Protein AF-A0A357IQP8-F1 (afdb_monomer)

Foldseek 3Di:
DAQEDEDEQPPLNHDDLVVLLVVLVVCLVVPGQEYEYECAQQEDDPVCCPRCPPSNHDYPVSVVVSQVSSVVSNHHYHYDYDDDDPPDD

Sequence (89 aa):
MNKGVFLCLSSNANLKVESLRLFIDYLALFGYDTLELGLDDMIKIPEEPYYGYLRGGYTIQELSALDDYAREKGIELVPSCQMLGHFGR

Solvent-accessible surface area (backbone atoms only — not comparable to full-atom values): 5238 Å² total; per-residue (Å²): 133,87,44,67,47,81,45,75,35,60,80,90,55,63,73,53,73,70,56,49,52,55,48,49,53,50,36,41,75,73,66,35,38,34,41,33,36,36,33,51,54,30,50,55,47,89,91,40,74,72,50,30,56,96,66,78,40,44,45,65,66,59,51,51,58,48,38,55,52,27,50,78,60,61,24,48,65,42,84,40,68,57,92,88,60,92,75,72,134

Structure (mmCIF, N/CA/C/O backbone):
data_AF-A0A357IQP8-F1
#
_entry.id   AF-A0A357IQP8-F1
#
loop_
_atom_site.group_PDB
_atom_site.id
_atom_site.type_symbol
_atom_site.label_atom_id
_atom_site.label_alt_id
_atom_site.label_comp_id
_atom_site.label_asym_id
_atom_site.label_entity_id
_atom_site.label_seq_id
_atom_site.pdbx_PDB_ins_code
_atom_site.Cartn_x
_atom_site.Cartn_y
_atom_site.Cartn_z
_atom_site.occupancy
_atom_site.B_iso_or_equiv
_atom_site.auth_seq_id
_atom_site.auth_comp_id
_atom_site.auth_asym_id
_atom_site.auth_atom_id
_atom_site.pdbx_PDB_model_num
ATOM 1 N N . MET A 1 1 ? -12.239 15.432 11.732 1.00 62.00 1 MET A N 1
ATOM 2 C CA . MET A 1 1 ? -10.833 15.695 11.371 1.00 62.00 1 MET A CA 1
ATOM 3 C C . MET A 1 1 ? -10.228 14.332 11.135 1.00 62.00 1 MET A C 1
ATOM 5 O O . MET A 1 1 ? -10.183 13.567 12.091 1.00 62.00 1 MET A O 1
ATOM 9 N N . ASN A 1 2 ? -9.921 14.001 9.881 1.00 76.38 2 ASN A N 1
ATOM 10 C CA . ASN A 1 2 ? -9.411 12.676 9.531 1.00 76.38 2 ASN A CA 1
ATOM 11 C C . ASN A 1 2 ? -8.025 12.492 10.157 1.00 76.38 2 ASN A C 1
ATOM 13 O O . ASN A 1 2 ? -7.213 13.424 10.167 1.00 76.38 2 ASN A O 1
ATOM 17 N N . LYS A 1 3 ? -7.782 11.315 10.728 1.00 92.25 3 LYS A N 1
ATOM 18 C CA . LYS A 1 3 ? -6.497 10.903 11.297 1.00 92.25 3 LYS A CA 1
ATOM 19 C C . LYS A 1 3 ? -5.829 9.995 10.278 1.00 92.25 3 LYS A C 1
ATOM 21 O O . LYS A 1 3 ? -6.106 8.797 10.232 1.00 92.25 3 LYS A O 1
ATOM 26 N N . GLY A 1 4 ? -4.960 10.599 9.471 1.00 93.25 4 GLY A N 1
ATOM 27 C CA . GLY A 1 4 ? -4.258 9.923 8.389 1.00 93.25 4 GLY A CA 1
ATOM 28 C C . GLY A 1 4 ? -2.792 9.632 8.680 1.00 93.25 4 GLY A C 1
ATOM 29 O O . GLY A 1 4 ? -2.130 10.378 9.403 1.00 93.25 4 GLY A O 1
ATOM 30 N N . VAL A 1 5 ? -2.287 8.559 8.074 1.00 95.81 5 VAL A N 1
ATOM 31 C CA . VAL A 1 5 ? -0.854 8.257 7.988 1.00 95.81 5 VAL A CA 1
ATOM 32 C C . VAL A 1 5 ? -0.434 8.225 6.527 1.00 95.81 5 VAL A C 1
ATOM 34 O O . VAL A 1 5 ? -1.052 7.529 5.730 1.00 95.81 5 VAL A O 1
ATOM 37 N N . PHE A 1 6 ? 0.640 8.942 6.199 1.00 94.31 6 PHE A N 1
ATOM 38 C CA . PHE A 1 6 ? 1.305 8.858 4.902 1.00 94.31 6 PHE A CA 1
ATOM 39 C C . PHE A 1 6 ? 2.477 7.878 4.977 1.00 94.31 6 PHE A C 1
ATOM 41 O O . PHE A 1 6 ? 3.380 8.043 5.803 1.00 94.31 6 PHE A O 1
ATOM 48 N N . LEU A 1 7 ? 2.472 6.870 4.108 1.00 93.44 7 LEU A N 1
ATOM 49 C CA . LEU A 1 7 ? 3.514 5.856 4.010 1.00 93.44 7 LEU A CA 1
ATOM 50 C C . LEU A 1 7 ? 4.241 5.974 2.666 1.00 93.44 7 LEU A C 1
ATOM 52 O O . LEU A 1 7 ? 3.692 5.650 1.615 1.00 93.44 7 LEU A O 1
ATOM 56 N N . CYS A 1 8 ? 5.500 6.413 2.703 1.00 89.50 8 CYS A N 1
ATOM 57 C CA . CYS A 1 8 ? 6.344 6.516 1.514 1.00 89.50 8 CYS A CA 1
ATOM 58 C C . CYS A 1 8 ? 6.905 5.139 1.129 1.00 89.50 8 CYS A C 1
ATOM 60 O O . CYS A 1 8 ? 7.700 4.564 1.872 1.00 89.50 8 CYS A O 1
ATOM 62 N N . LEU A 1 9 ? 6.505 4.620 -0.036 1.00 88.12 9 LEU A N 1
ATOM 63 C CA . LEU A 1 9 ? 6.920 3.305 -0.542 1.00 88.12 9 LEU A CA 1
ATOM 64 C C . LEU A 1 9 ? 7.866 3.403 -1.752 1.00 88.12 9 LEU A C 1
ATOM 66 O O . LEU A 1 9 ? 8.351 2.379 -2.230 1.00 88.12 9 LEU A O 1
ATOM 70 N N . SER A 1 10 ? 8.169 4.614 -2.231 1.00 78.00 10 SER A N 1
ATOM 71 C CA . SER A 1 10 ? 8.977 4.870 -3.431 1.00 78.00 10 SER A CA 1
ATOM 72 C C . SER A 1 10 ? 10.497 4.877 -3.201 1.00 78.00 10 SER A C 1
ATOM 74 O O . SER A 1 10 ? 11.260 4.870 -4.164 1.00 78.00 10 SER A O 1
ATOM 76 N N . SER A 1 11 ? 10.972 4.820 -1.950 1.00 72.12 11 SER A N 1
ATOM 77 C CA . SER A 1 11 ? 12.401 4.954 -1.584 1.00 72.12 11 SER A CA 1
ATOM 78 C C . SER A 1 11 ? 13.127 3.616 -1.336 1.00 72.12 11 SER A C 1
ATOM 80 O O . SER A 1 11 ? 13.833 3.469 -0.341 1.00 72.12 11 SER A O 1
ATOM 82 N N . ASN A 1 12 ? 12.955 2.616 -2.213 1.00 73.56 12 ASN A N 1
ATOM 83 C CA . ASN A 1 12 ? 13.549 1.262 -2.091 1.00 73.56 12 ASN A CA 1
ATOM 84 C C . ASN A 1 12 ? 13.119 0.452 -0.849 1.00 73.56 12 ASN A C 1
ATOM 86 O O . ASN A 1 12 ? 13.740 -0.556 -0.517 1.00 73.56 12 ASN A O 1
ATOM 90 N N . ALA A 1 13 ? 12.060 0.883 -0.167 1.00 75.56 13 ALA A N 1
ATOM 91 C CA . ALA A 1 13 ? 11.508 0.233 1.017 1.00 75.56 13 ALA A CA 1
ATOM 92 C C . ALA A 1 13 ? 10.016 -0.068 0.813 1.00 75.56 13 ALA A C 1
ATOM 94 O O . ALA A 1 13 ? 9.169 0.333 1.611 1.00 75.56 13 ALA A O 1
ATOM 95 N N . ASN A 1 14 ? 9.680 -0.746 -0.287 1.00 83.44 14 ASN A N 1
ATOM 96 C CA . ASN A 1 14 ? 8.320 -1.219 -0.508 1.00 83.44 14 ASN A CA 1
ATOM 97 C C . ASN A 1 14 ? 7.988 -2.363 0.457 1.00 83.44 14 ASN A C 1
ATOM 99 O O . ASN A 1 14 ? 8.796 -3.253 0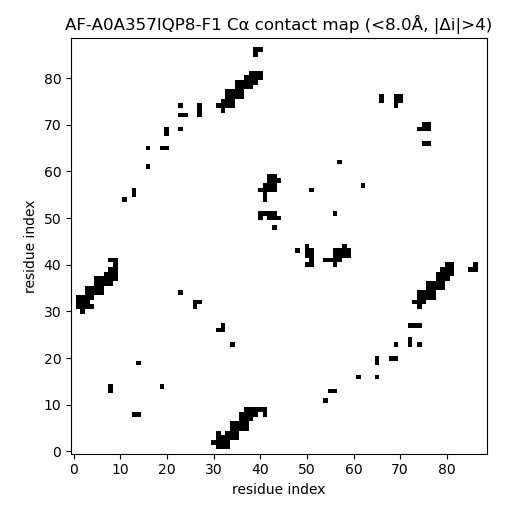.732 1.00 83.44 14 ASN A O 1
ATOM 103 N N . LEU A 1 15 ? 6.766 -2.335 0.974 1.00 89.06 15 LEU A N 1
ATOM 104 C CA . LEU A 1 15 ? 6.235 -3.387 1.821 1.00 89.06 15 LEU A CA 1
ATOM 105 C C . LEU A 1 15 ? 5.554 -4.451 0.963 1.00 89.06 15 LEU A C 1
ATOM 107 O O . LEU A 1 15 ? 5.048 -4.185 -0.120 1.00 89.06 15 LEU A O 1
ATOM 111 N N . LYS A 1 16 ? 5.503 -5.684 1.459 1.00 91.88 16 LYS A N 1
ATOM 112 C CA . LYS A 1 16 ? 4.632 -6.688 0.845 1.00 91.88 16 LYS A CA 1
ATOM 113 C C . LYS A 1 16 ? 3.174 -6.377 1.179 1.00 91.88 16 LYS A C 1
ATOM 115 O O . LYS A 1 16 ? 2.894 -5.755 2.206 1.00 91.88 16 LYS A O 1
ATOM 120 N N . VAL A 1 17 ? 2.243 -6.862 0.359 1.00 93.06 17 VAL A N 1
ATOM 121 C CA . VAL A 1 17 ? 0.797 -6.682 0.582 1.00 93.06 17 VAL A CA 1
ATOM 122 C C . VAL A 1 17 ? 0.386 -7.200 1.965 1.00 93.06 17 VAL A C 1
ATOM 124 O O . VAL A 1 17 ? -0.393 -6.556 2.663 1.00 93.06 17 VAL A O 1
ATOM 127 N N . GLU A 1 18 ? 0.964 -8.310 2.421 1.00 94.94 18 GLU A N 1
ATOM 128 C CA . GLU A 1 18 ? 0.697 -8.871 3.749 1.00 94.94 18 GLU A CA 1
ATOM 129 C C . GLU A 1 18 ? 1.163 -7.940 4.876 1.00 94.94 18 GLU A C 1
ATOM 131 O O . GLU A 1 18 ? 0.485 -7.803 5.894 1.00 94.94 18 GLU A O 1
ATOM 136 N N . SER A 1 19 ? 2.296 -7.257 4.690 1.00 95.19 19 SER A N 1
ATOM 137 C CA . SER A 1 19 ? 2.801 -6.268 5.647 1.00 95.19 19 SER A CA 1
ATOM 138 C C . SER A 1 19 ? 1.924 -5.017 5.684 1.00 95.19 19 SER A C 1
ATOM 140 O O . SER A 1 19 ? 1.706 -4.468 6.761 1.00 95.19 19 SER A O 1
ATOM 142 N N . LEU A 1 20 ? 1.379 -4.592 4.540 1.00 95.75 20 LEU A N 1
ATOM 143 C CA . LEU A 1 20 ? 0.427 -3.479 4.477 1.00 95.75 20 LEU A CA 1
ATOM 144 C C . LEU A 1 20 ? -0.890 -3.821 5.181 1.00 95.75 20 LEU A C 1
ATOM 146 O O . LEU A 1 20 ? -1.412 -2.987 5.914 1.00 95.75 20 LEU A O 1
ATOM 150 N N . ARG A 1 21 ? -1.392 -5.055 5.047 1.00 96.88 21 ARG A N 1
ATOM 151 C CA . ARG A 1 21 ? -2.575 -5.516 5.798 1.00 96.88 21 ARG A CA 1
ATOM 152 C C . ARG A 1 21 ? -2.353 -5.466 7.307 1.00 96.88 21 ARG A C 1
ATOM 154 O O . ARG A 1 21 ? -3.189 -4.928 8.025 1.00 96.88 21 ARG A O 1
ATOM 161 N N . LEU A 1 22 ? -1.200 -5.946 7.775 1.00 97.31 22 LEU A N 1
ATOM 162 C CA . LEU A 1 22 ? -0.836 -5.852 9.189 1.00 97.31 22 LEU A CA 1
ATOM 163 C C . LEU A 1 22 ? -0.734 -4.389 9.654 1.00 97.31 22 LEU A C 1
ATOM 165 O O . LEU A 1 22 ? -1.153 -4.053 10.758 1.00 97.31 22 LEU A O 1
ATOM 169 N N . PHE A 1 23 ? -0.199 -3.507 8.808 1.00 96.88 23 PHE A N 1
ATOM 170 C CA . PHE A 1 23 ? -0.127 -2.080 9.109 1.00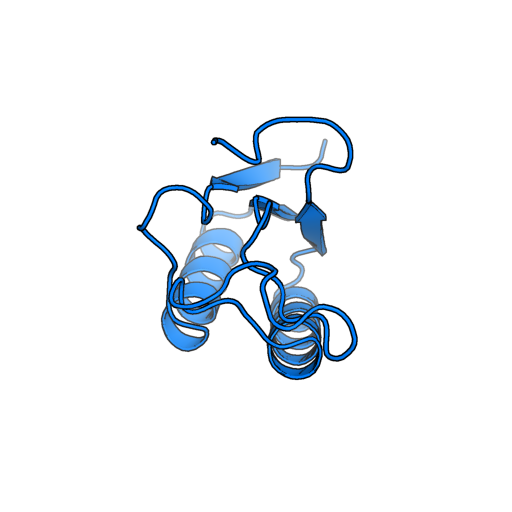 96.88 23 PHE A CA 1
ATOM 171 C C . PHE A 1 23 ? -1.520 -1.452 9.246 1.00 96.88 23 PHE A C 1
ATOM 173 O O . PHE A 1 23 ? -1.769 -0.740 10.215 1.00 96.88 23 PHE A O 1
ATOM 180 N N . ILE A 1 24 ? -2.445 -1.778 8.340 1.00 97.56 24 ILE A N 1
ATOM 181 C CA . ILE A 1 24 ? -3.857 -1.371 8.408 1.00 97.56 24 ILE A CA 1
ATOM 182 C C . ILE A 1 24 ? -4.499 -1.852 9.718 1.00 97.56 24 ILE A C 1
ATOM 184 O O . ILE A 1 24 ? -5.190 -1.073 10.372 1.00 97.56 24 ILE A O 1
ATOM 188 N N . ASP A 1 25 ? -4.232 -3.088 10.152 1.00 97.75 25 ASP A N 1
ATOM 189 C CA . ASP A 1 25 ? -4.744 -3.589 11.434 1.00 97.75 25 ASP A CA 1
ATOM 190 C C . ASP A 1 25 ? -4.251 -2.747 12.620 1.00 97.75 25 ASP A C 1
ATOM 192 O O . ASP A 1 25 ? -5.036 -2.400 13.506 1.00 97.75 25 ASP A O 1
ATOM 196 N N . TYR A 1 26 ? -2.971 -2.361 12.631 1.00 97.62 26 TYR A N 1
ATOM 197 C CA . TYR A 1 26 ? -2.438 -1.471 13.665 1.00 97.62 26 TYR A CA 1
ATOM 198 C C . TYR A 1 26 ? -3.051 -0.072 13.609 1.00 97.62 26 TYR A C 1
ATOM 200 O O . TYR A 1 26 ? -3.398 0.481 14.653 1.00 97.62 26 TYR A O 1
ATOM 208 N N . LEU A 1 27 ? -3.224 0.496 12.415 1.00 96.88 27 LEU A N 1
ATOM 209 C CA . LEU A 1 27 ? -3.861 1.802 12.242 1.00 96.88 27 LEU A CA 1
ATOM 210 C C . LEU A 1 27 ? -5.293 1.805 12.782 1.00 96.88 27 LEU A C 1
ATOM 212 O O . LEU A 1 27 ? -5.658 2.724 13.520 1.00 96.88 27 LEU A O 1
ATOM 216 N N . ALA A 1 28 ? -6.063 0.756 12.493 1.00 96.31 28 ALA A N 1
ATOM 217 C CA . ALA A 1 28 ? -7.429 0.610 12.980 1.00 96.31 28 ALA A CA 1
ATOM 218 C C . ALA A 1 28 ? -7.461 0.516 14.515 1.00 96.31 28 ALA A C 1
ATOM 220 O O . ALA A 1 28 ? -8.261 1.191 15.163 1.00 96.31 28 ALA A O 1
ATOM 221 N N . LEU A 1 29 ? -6.539 -0.249 15.115 1.00 96.75 29 LEU A N 1
ATOM 222 C CA . LEU A 1 29 ? -6.402 -0.357 16.574 1.00 96.75 29 LEU A CA 1
ATOM 223 C C . LEU A 1 29 ? -6.012 0.971 17.238 1.00 96.75 29 LEU A C 1
ATOM 225 O O . LEU A 1 29 ? -6.480 1.274 18.334 1.00 96.75 29 LEU A O 1
ATOM 229 N N . PHE A 1 30 ? -5.172 1.773 16.585 1.00 95.75 30 PHE A N 1
ATOM 230 C CA . PHE A 1 30 ? -4.782 3.100 17.066 1.00 95.75 30 PHE A CA 1
ATOM 231 C C . PHE A 1 30 ? -5.836 4.183 16.782 1.00 95.75 30 PHE A C 1
ATOM 233 O O . PHE A 1 30 ? -5.705 5.312 17.258 1.00 95.75 30 PHE A O 1
ATOM 240 N N . GLY A 1 31 ? -6.900 3.844 16.049 1.00 95.12 31 GLY A N 1
ATOM 241 C CA . GLY A 1 31 ? -8.009 4.737 15.737 1.00 95.12 31 GLY A CA 1
ATOM 242 C C . GLY A 1 31 ? -7.707 5.740 14.624 1.00 95.12 31 GLY A C 1
ATOM 243 O O . GLY A 1 31 ? -8.279 6.833 14.642 1.00 95.12 31 GLY A O 1
ATOM 244 N N . TYR A 1 32 ? -6.806 5.410 13.697 1.00 96.94 32 TYR A N 1
ATOM 245 C CA . TYR A 1 32 ? -6.669 6.122 12.424 1.00 96.94 32 TYR A CA 1
ATOM 246 C C . TYR A 1 32 ? -7.792 5.708 11.473 1.00 96.94 32 TYR A C 1
ATOM 248 O O . TYR A 1 32 ? -8.332 4.609 11.579 1.00 96.94 32 TYR A O 1
ATOM 256 N N . ASP A 1 33 ? -8.137 6.603 10.557 1.00 96.00 33 ASP A N 1
ATOM 257 C CA . ASP A 1 33 ? -9.226 6.416 9.592 1.00 96.00 33 ASP A CA 1
ATOM 258 C C . ASP A 1 33 ? -8.753 6.530 8.139 1.00 96.00 33 ASP A C 1
ATOM 260 O O . ASP A 1 33 ? -9.522 6.240 7.230 1.00 96.00 33 ASP A O 1
ATOM 264 N N . THR A 1 34 ? -7.496 6.921 7.905 1.00 96.81 34 THR A N 1
ATOM 265 C CA . THR A 1 34 ? -6.956 7.130 6.557 1.00 96.81 34 THR A CA 1
ATOM 266 C C . THR A 1 34 ? -5.527 6.587 6.450 1.00 96.81 34 THR A C 1
ATOM 268 O O . THR A 1 34 ? -4.686 6.837 7.320 1.00 96.81 34 THR A O 1
ATOM 271 N N . LEU A 1 35 ? -5.226 5.878 5.364 1.00 96.75 35 LEU A N 1
ATOM 272 C CA . LEU A 1 35 ? -3.876 5.463 4.984 1.00 96.75 35 LEU A CA 1
ATOM 273 C C . LEU A 1 35 ? -3.574 5.974 3.577 1.00 96.75 35 LEU A C 1
ATOM 275 O O . LEU A 1 35 ? -4.181 5.529 2.609 1.00 96.75 35 LEU A O 1
ATOM 279 N N . GLU A 1 36 ? -2.602 6.870 3.459 1.00 95.62 36 GLU A N 1
ATOM 280 C CA . GLU A 1 36 ? -2.105 7.343 2.173 1.00 95.62 36 GLU A CA 1
ATOM 281 C C . GLU A 1 36 ? -0.824 6.591 1.788 1.00 95.62 36 GLU A C 1
ATOM 283 O O . GLU A 1 36 ? 0.123 6.512 2.575 1.00 95.62 36 GLU A O 1
ATOM 288 N N . LEU A 1 37 ? -0.789 6.031 0.578 1.00 94.44 37 LEU A N 1
ATOM 289 C CA . LEU A 1 37 ? 0.362 5.305 0.043 1.00 94.44 37 LEU A CA 1
ATOM 290 C C . LEU A 1 37 ? 1.069 6.152 -1.015 1.00 94.44 37 LEU A C 1
ATOM 292 O O . LEU A 1 37 ? 0.535 6.336 -2.104 1.00 94.44 37 LEU A O 1
ATOM 296 N N . GLY A 1 38 ? 2.296 6.588 -0.726 1.00 93.06 38 GLY A N 1
ATOM 297 C CA . GLY A 1 38 ? 3.169 7.236 -1.704 1.00 93.06 38 GLY A CA 1
ATOM 298 C C . GLY A 1 38 ? 3.761 6.203 -2.661 1.00 93.06 38 GLY A C 1
ATOM 299 O O . GLY A 1 38 ? 4.755 5.546 -2.334 1.00 93.06 38 GLY A O 1
ATOM 300 N N . LEU A 1 39 ? 3.126 6.041 -3.821 1.00 89.31 39 LEU A N 1
ATOM 301 C CA . LEU A 1 39 ? 3.386 5.002 -4.819 1.00 89.31 39 LEU A CA 1
ATOM 302 C C . LEU A 1 39 ? 4.078 5.519 -6.089 1.00 89.31 39 LEU A C 1
ATOM 304 O O . LEU A 1 39 ? 4.021 4.802 -7.083 1.00 89.31 39 LEU A O 1
ATOM 308 N N . ASP A 1 40 ? 4.715 6.701 -6.058 1.00 86.00 40 ASP A N 1
ATOM 309 C CA . ASP A 1 40 ? 5.373 7.405 -7.182 1.00 86.00 40 ASP A CA 1
ATOM 310 C C . ASP A 1 40 ? 5.569 6.531 -8.433 1.00 86.00 40 ASP A C 1
ATOM 312 O O . ASP A 1 40 ? 4.724 6.530 -9.320 1.00 86.00 40 ASP A O 1
ATOM 316 N N . ASP A 1 41 ? 6.607 5.699 -8.454 1.00 83.75 41 ASP A N 1
ATOM 317 C CA . ASP A 1 41 ? 6.953 4.719 -9.489 1.00 83.75 41 ASP A CA 1
ATOM 318 C C . ASP A 1 41 ? 6.866 3.262 -8.976 1.00 83.75 41 ASP A C 1
ATOM 320 O O . ASP A 1 41 ? 7.688 2.403 -9.302 1.00 83.75 41 ASP A O 1
ATOM 324 N N . MET A 1 42 ? 5.894 2.981 -8.102 1.00 87.94 42 MET A N 1
ATOM 325 C CA . MET A 1 42 ? 5.594 1.657 -7.527 1.00 87.94 42 MET A CA 1
ATOM 326 C C . MET A 1 42 ? 4.272 1.061 -8.036 1.00 87.94 42 MET A C 1
ATOM 328 O O . MET A 1 42 ? 3.744 0.137 -7.421 1.00 87.94 42 MET A O 1
ATOM 332 N N . ILE A 1 43 ? 3.735 1.539 -9.158 1.00 89.50 43 ILE A N 1
ATOM 333 C CA . ILE A 1 43 ? 2.525 0.990 -9.790 1.00 89.50 43 ILE A CA 1
ATOM 334 C C . ILE A 1 43 ? 2.913 0.324 -11.107 1.00 89.50 43 ILE A C 1
ATOM 336 O O . ILE A 1 43 ? 3.627 0.910 -11.913 1.00 89.50 43 ILE A O 1
ATOM 340 N N . LYS A 1 44 ? 2.444 -0.901 -11.345 1.00 90.31 44 LYS A N 1
ATOM 341 C CA . LYS A 1 44 ? 2.630 -1.586 -12.628 1.00 90.31 44 LYS A CA 1
ATOM 342 C C . LYS A 1 44 ? 1.607 -1.082 -13.639 1.00 90.31 44 LYS A C 1
ATOM 344 O O . LYS A 1 44 ? 0.410 -1.314 -13.471 1.00 90.31 44 LYS A O 1
ATOM 349 N N . ILE A 1 45 ? 2.101 -0.451 -14.698 1.00 89.50 45 ILE A N 1
ATOM 350 C CA . ILE A 1 45 ? 1.309 0.022 -15.834 1.00 89.50 45 ILE A CA 1
ATOM 351 C C . ILE A 1 45 ? 1.624 -0.902 -17.021 1.00 89.50 45 ILE A C 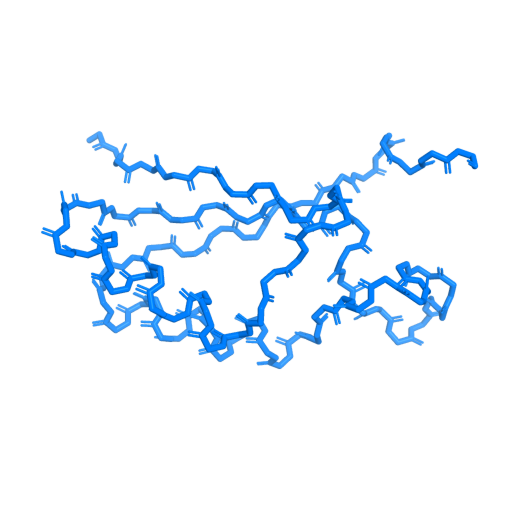1
ATOM 353 O O . ILE A 1 45 ? 2.764 -0.896 -17.487 1.00 89.50 45 ILE A O 1
ATOM 357 N N . PRO A 1 46 ? 0.676 -1.739 -17.485 1.00 87.44 46 PRO A N 1
ATOM 358 C CA . PRO A 1 46 ? 0.931 -2.728 -18.538 1.00 87.44 46 PRO A CA 1
ATOM 359 C C . PRO A 1 46 ? 1.502 -2.136 -19.831 1.00 87.44 46 PRO A C 1
ATOM 361 O O . PRO A 1 46 ? 2.342 -2.759 -20.478 1.00 87.44 46 PRO A O 1
ATOM 364 N N . GLU A 1 47 ? 1.054 -0.937 -20.190 1.00 92.44 47 GLU A N 1
ATOM 365 C CA . GLU A 1 47 ? 1.456 -0.214 -21.394 1.00 92.44 47 GLU A CA 1
ATOM 366 C C . GLU A 1 47 ? 2.849 0.428 -21.269 1.00 92.44 47 GLU A C 1
ATOM 368 O O . GLU A 1 47 ? 3.465 0.736 -22.286 1.00 92.44 47 GLU A O 1
ATOM 373 N N . GLU A 1 48 ? 3.377 0.569 -20.047 1.00 89.38 48 GLU A N 1
ATOM 374 C CA . GLU A 1 48 ? 4.639 1.255 -19.743 1.00 89.38 48 GLU A CA 1
ATOM 375 C C . GLU A 1 48 ? 5.617 0.316 -19.005 1.00 89.38 48 GLU A C 1
ATOM 377 O O . GLU A 1 48 ? 5.832 0.441 -17.797 1.00 89.38 48 GLU A O 1
ATOM 382 N N . PRO A 1 49 ? 6.261 -0.641 -19.703 1.00 86.81 49 PRO A N 1
ATOM 383 C CA . PRO A 1 49 ? 7.057 -1.705 -19.076 1.00 86.81 49 PRO A CA 1
ATOM 384 C C . PRO A 1 49 ? 8.317 -1.214 -18.348 1.00 86.81 49 PRO A C 1
ATOM 386 O O . PRO A 1 49 ? 8.870 -1.935 -17.516 1.00 86.81 49 PRO A O 1
ATOM 389 N N . TYR A 1 50 ? 8.788 -0.005 -18.664 1.00 87.38 50 TYR A N 1
ATOM 390 C CA . TYR A 1 50 ? 9.927 0.620 -17.989 1.00 87.38 50 TYR A CA 1
ATOM 391 C C . TYR A 1 50 ? 9.529 1.338 -16.696 1.00 87.38 50 TYR A C 1
ATOM 393 O O . TYR A 1 50 ? 10.389 1.604 -15.853 1.00 87.38 50 TYR A O 1
ATOM 401 N N . TYR A 1 51 ? 8.241 1.627 -16.511 1.00 85.50 51 TYR A N 1
ATOM 402 C CA . TYR A 1 51 ? 7.748 2.313 -15.329 1.00 85.50 51 TYR A CA 1
ATOM 403 C C . TYR A 1 51 ? 7.871 1.412 -14.097 1.00 85.50 51 TYR A C 1
ATOM 405 O O . TYR A 1 51 ? 7.308 0.318 -14.045 1.00 85.50 51 TYR A O 1
ATOM 413 N N . GLY A 1 52 ? 8.656 1.847 -13.106 1.00 82.19 52 GLY A N 1
ATOM 414 C CA . GLY A 1 52 ? 8.923 1.051 -11.904 1.00 82.19 52 GLY A CA 1
ATOM 415 C C . GLY A 1 52 ? 9.659 -0.269 -12.179 1.00 82.19 52 GLY A C 1
ATOM 416 O O . GLY A 1 52 ? 9.583 -1.203 -11.369 1.00 82.19 52 GLY A O 1
ATOM 417 N N . TYR A 1 53 ? 10.364 -0.375 -13.314 1.00 85.81 53 TYR A N 1
ATOM 418 C CA . TYR A 1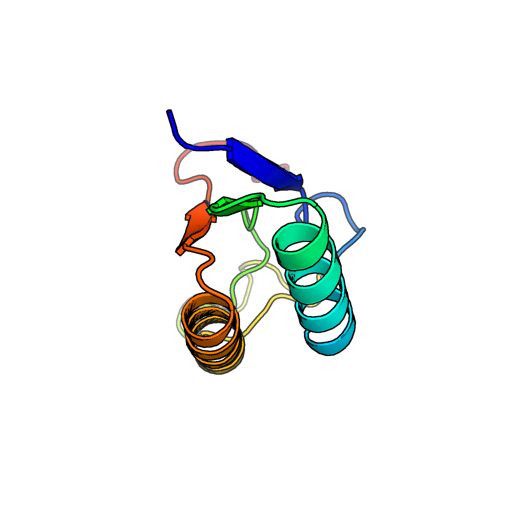 53 ? 11.080 -1.590 -13.701 1.00 85.81 53 TYR A CA 1
ATOM 419 C C . TYR A 1 53 ? 12.100 -2.001 -12.629 1.00 85.81 53 TYR A C 1
ATOM 421 O O . TYR A 1 53 ? 12.868 -1.183 -12.129 1.00 85.81 53 TYR A O 1
ATOM 429 N N . LEU A 1 54 ? 12.086 -3.288 -12.261 1.00 85.81 54 LEU A N 1
ATOM 430 C CA . LEU A 1 54 ? 12.910 -3.891 -11.197 1.00 85.81 54 LEU A CA 1
ATOM 431 C C . LEU A 1 54 ? 12.718 -3.319 -9.784 1.00 85.81 54 LEU A C 1
ATOM 433 O O . LEU A 1 54 ? 13.476 -3.676 -8.885 1.00 85.81 54 LEU A O 1
ATOM 437 N N . ARG A 1 55 ? 11.684 -2.507 -9.545 1.00 86.06 55 ARG A N 1
ATOM 438 C CA . ARG A 1 55 ? 11.446 -1.927 -8.214 1.00 86.06 55 ARG A CA 1
ATOM 439 C C . ARG A 1 55 ? 10.432 -2.675 -7.355 1.00 86.06 55 ARG A C 1
ATOM 441 O O . ARG A 1 55 ? 10.256 -2.353 -6.187 1.00 86.06 55 ARG A O 1
ATOM 448 N N . GLY A 1 56 ? 9.771 -3.689 -7.917 1.00 85.50 56 GLY A N 1
ATOM 449 C CA . GLY A 1 56 ? 8.785 -4.489 -7.187 1.00 85.50 56 GLY A CA 1
ATOM 450 C C . GLY A 1 56 ? 7.464 -3.756 -6.938 1.00 85.50 56 GLY A C 1
ATOM 451 O O . GLY A 1 56 ? 6.885 -3.900 -5.865 1.00 85.50 56 GLY A O 1
ATOM 452 N N . GLY A 1 57 ? 6.998 -2.975 -7.919 1.00 87.19 57 GLY A N 1
ATOM 453 C CA . GLY A 1 57 ? 5.717 -2.272 -7.845 1.00 87.19 57 GLY A CA 1
ATOM 454 C C . GLY A 1 57 ? 4.496 -3.198 -7.748 1.00 87.19 57 GLY A C 1
ATOM 455 O O . GLY A 1 57 ? 4.541 -4.379 -8.122 1.00 87.19 57 GLY A O 1
ATOM 456 N N . TYR A 1 58 ? 3.392 -2.628 -7.280 1.00 92.38 58 TYR A N 1
ATOM 457 C CA . TYR A 1 58 ? 2.109 -3.292 -7.093 1.00 92.38 58 TYR A CA 1
ATOM 458 C C . TYR A 1 58 ? 1.301 -3.306 -8.388 1.00 92.38 58 TYR A C 1
ATOM 460 O O . TYR A 1 58 ? 1.322 -2.367 -9.186 1.00 92.38 58 TYR A O 1
ATOM 468 N N . THR A 1 59 ? 0.564 -4.384 -8.592 1.00 93.12 59 THR A N 1
ATOM 469 C CA . THR A 1 59 ? -0.488 -4.470 -9.602 1.00 93.12 59 THR A CA 1
ATOM 470 C C . THR A 1 59 ? -1.740 -3.731 -9.136 1.00 93.12 59 THR A C 1
ATOM 472 O O . THR A 1 59 ? -1.987 -3.572 -7.940 1.00 93.12 59 THR A O 1
ATOM 475 N N . ILE A 1 60 ? -2.580 -3.327 -10.087 1.00 91.62 60 ILE A N 1
ATOM 476 C CA . ILE A 1 60 ? -3.883 -2.721 -9.786 1.00 91.62 60 ILE A CA 1
ATOM 477 C C . ILE A 1 60 ? -4.763 -3.678 -8.969 1.00 91.62 60 ILE A C 1
ATOM 479 O O . ILE A 1 60 ? -5.481 -3.246 -8.074 1.00 91.62 60 ILE A O 1
ATOM 483 N N . GLN A 1 61 ? -4.670 -4.984 -9.225 1.00 94.56 61 GLN A N 1
ATOM 484 C CA . GLN A 1 61 ? -5.414 -6.009 -8.497 1.00 94.56 61 GLN A CA 1
ATOM 485 C C . GLN A 1 61 ? -4.968 -6.105 -7.031 1.00 94.56 61 GLN A C 1
ATOM 487 O O . GLN A 1 61 ? -5.814 -6.216 -6.147 1.00 94.56 61 GLN A O 1
ATOM 492 N N . GLU A 1 62 ? -3.661 -6.027 -6.760 1.00 94.94 62 GLU A N 1
ATOM 493 C CA . GLU A 1 62 ? -3.132 -5.999 -5.389 1.00 94.94 62 GLU A CA 1
ATOM 494 C C . GLU A 1 62 ? -3.597 -4.751 -4.633 1.00 94.94 62 GLU A C 1
ATOM 496 O O . GLU A 1 62 ? -4.022 -4.864 -3.484 1.00 94.94 62 GLU A O 1
ATOM 501 N N . LEU A 1 63 ? -3.563 -3.580 -5.278 1.00 94.31 63 LEU A N 1
ATOM 502 C CA . LEU A 1 63 ? -4.027 -2.326 -4.677 1.00 94.31 63 LEU A CA 1
ATOM 503 C C . LEU A 1 63 ? -5.539 -2.340 -4.422 1.00 94.31 63 LEU A C 1
ATOM 505 O O . LEU A 1 63 ? -5.970 -1.942 -3.345 1.00 94.31 63 LEU A O 1
ATOM 509 N N . SER A 1 64 ? -6.335 -2.862 -5.358 1.00 95.00 64 SER A N 1
ATOM 510 C CA . SER A 1 64 ? -7.787 -3.014 -5.187 1.00 95.00 64 SER A CA 1
ATOM 511 C C . SER A 1 64 ? -8.123 -3.951 -4.026 1.00 95.00 64 SER A C 1
ATOM 513 O O . SER A 1 64 ? -8.956 -3.622 -3.191 1.00 95.00 64 SER A O 1
ATOM 515 N N . ALA A 1 65 ? -7.442 -5.096 -3.923 1.00 96.56 65 ALA A N 1
ATOM 516 C CA . ALA A 1 65 ? -7.659 -6.033 -2.822 1.00 96.56 65 ALA A CA 1
ATOM 517 C C . ALA A 1 65 ? -7.202 -5.470 -1.464 1.00 96.56 65 ALA A C 1
ATOM 519 O O . ALA A 1 65 ? -7.690 -5.897 -0.416 1.00 96.56 65 ALA A O 1
ATOM 520 N N . LEU A 1 66 ? -6.229 -4.555 -1.463 1.00 96.62 66 LEU A N 1
ATOM 521 C CA . LEU A 1 66 ? -5.790 -3.853 -0.261 1.00 96.62 66 LEU A CA 1
ATOM 522 C C . LEU A 1 66 ? -6.792 -2.771 0.162 1.00 96.62 66 LEU A C 1
ATOM 524 O O . LEU A 1 66 ? -7.048 -2.634 1.354 1.00 96.62 66 LEU A O 1
ATOM 528 N N . ASP A 1 67 ? -7.366 -2.043 -0.795 1.00 97.12 67 ASP A N 1
ATOM 529 C CA . ASP A 1 67 ? -8.422 -1.054 -0.559 1.00 97.12 67 ASP A CA 1
ATOM 530 C C . ASP A 1 67 ? -9.686 -1.706 0.022 1.00 97.12 67 ASP A C 1
ATOM 532 O O . ASP A 1 67 ? -10.215 -1.245 1.034 1.00 97.12 67 ASP A O 1
ATOM 536 N N . ASP A 1 68 ? -10.111 -2.845 -0.533 1.00 97.81 68 ASP A N 1
ATOM 537 C CA . ASP A 1 68 ? -11.225 -3.623 0.019 1.00 97.81 68 ASP A CA 1
ATOM 538 C C . ASP A 1 68 ? -10.956 -4.035 1.475 1.00 97.81 68 ASP A C 1
ATOM 540 O O . ASP A 1 68 ? -11.814 -3.859 2.343 1.00 97.81 68 ASP A O 1
ATOM 544 N N . TYR A 1 69 ? -9.735 -4.497 1.769 1.00 97.88 69 TYR A N 1
ATOM 545 C CA . TYR A 1 69 ? -9.321 -4.846 3.129 1.00 97.88 69 TYR A CA 1
ATOM 546 C C . TYR A 1 69 ? -9.307 -3.634 4.072 1.00 97.88 69 TYR A C 1
ATOM 548 O O . TYR A 1 69 ? -9.759 -3.730 5.212 1.00 97.88 69 TYR A O 1
ATOM 556 N N . ALA A 1 70 ? -8.803 -2.483 3.620 1.00 97.31 70 ALA A N 1
ATOM 557 C CA . ALA A 1 70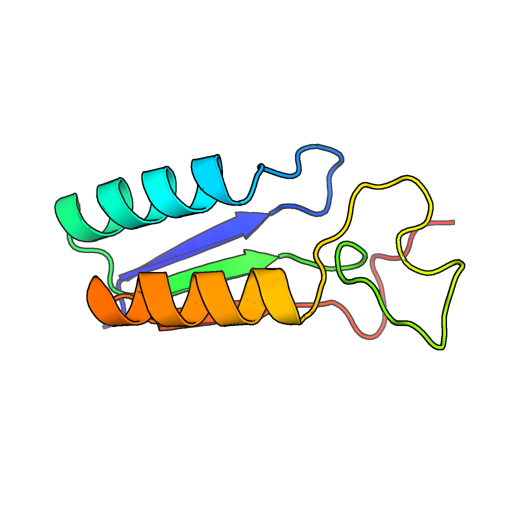 ? -8.794 -1.250 4.406 1.00 97.31 70 ALA A CA 1
ATOM 558 C C . ALA A 1 70 ? -10.222 -0.798 4.744 1.00 97.31 70 ALA A C 1
ATOM 560 O O . ALA A 1 70 ? -10.520 -0.482 5.901 1.00 97.31 70 ALA A O 1
ATOM 561 N N . ARG A 1 71 ? -11.130 -0.873 3.764 1.00 97.25 71 ARG A N 1
ATOM 562 C CA . ARG A 1 71 ? -12.542 -0.519 3.924 1.00 97.25 71 ARG A CA 1
ATOM 563 C C . ARG A 1 71 ? -13.236 -1.375 4.978 1.00 97.25 71 ARG A C 1
ATOM 565 O O . ARG A 1 71 ? -13.971 -0.835 5.803 1.00 97.25 71 ARG A O 1
ATOM 572 N N . GLU A 1 72 ? -12.978 -2.683 5.004 1.00 97.50 72 GLU A N 1
ATOM 573 C CA . GLU A 1 72 ? -13.498 -3.588 6.044 1.00 97.50 72 GLU A CA 1
ATOM 574 C C . GLU A 1 72 ? -13.048 -3.189 7.460 1.00 97.50 72 GLU A C 1
ATOM 576 O O . GLU A 1 72 ? -13.745 -3.462 8.439 1.00 97.50 72 GLU A O 1
ATOM 581 N N . LYS A 1 73 ? -11.900 -2.516 7.577 1.00 96.75 73 LYS A N 1
ATOM 582 C CA . LYS A 1 73 ? -11.328 -2.025 8.840 1.00 96.75 73 LYS A CA 1
ATOM 583 C C . LYS A 1 73 ? -11.725 -0.584 9.166 1.00 96.75 73 LYS A C 1
ATOM 585 O O . LYS A 1 73 ? -11.298 -0.064 10.194 1.00 96.75 73 LYS A O 1
ATOM 590 N N . GLY A 1 74 ? -12.550 0.046 8.327 1.00 96.38 74 GLY A N 1
ATOM 591 C CA . GLY A 1 74 ? -12.958 1.442 8.481 1.00 96.38 74 GLY A CA 1
ATOM 592 C C . GLY A 1 74 ? -11.857 2.449 8.138 1.00 96.38 74 GLY A C 1
ATOM 593 O O . GLY A 1 74 ? -11.904 3.572 8.633 1.00 96.38 74 GLY A O 1
ATOM 594 N N . ILE A 1 75 ? -10.875 2.047 7.325 1.00 97.62 75 ILE A N 1
ATOM 595 C CA . ILE A 1 75 ? -9.781 2.899 6.851 1.00 97.62 75 ILE A CA 1
ATOM 596 C C . ILE A 1 75 ? -10.001 3.230 5.373 1.00 97.62 75 ILE A C 1
ATOM 598 O 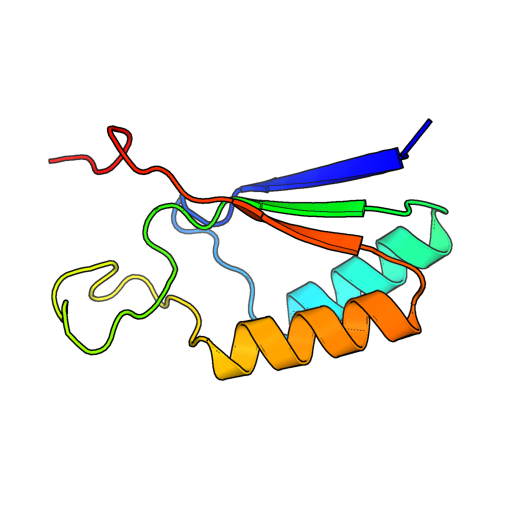O . ILE A 1 75 ? -10.185 2.337 4.548 1.00 97.62 75 ILE A O 1
ATOM 602 N N . GLU A 1 76 ? -9.942 4.513 5.031 1.00 97.12 76 GLU A N 1
ATOM 603 C CA . GLU A 1 76 ? -9.872 4.993 3.652 1.00 97.12 76 GLU A CA 1
ATOM 604 C C . GLU A 1 76 ? -8.438 4.844 3.127 1.00 97.12 76 GLU A C 1
ATOM 606 O O . GLU A 1 76 ? -7.497 5.404 3.699 1.00 97.12 76 GLU A O 1
ATOM 611 N N . LEU A 1 77 ? -8.257 4.077 2.047 1.00 96.56 77 LEU A N 1
ATOM 612 C CA . LEU A 1 77 ? -6.967 3.943 1.378 1.00 96.56 77 LEU A CA 1
ATOM 613 C C . LEU A 1 77 ? -6.850 4.980 0.256 1.00 96.56 77 LEU A C 1
ATOM 615 O O . LEU A 1 77 ? -7.647 4.993 -0.679 1.00 96.56 77 LEU A O 1
ATOM 619 N N . VAL A 1 78 ? -5.819 5.820 0.317 1.00 94.56 78 VAL A N 1
ATOM 620 C CA . VAL A 1 78 ? -5.552 6.859 -0.682 1.00 94.56 78 VAL A CA 1
ATOM 621 C C . VAL A 1 78 ? -4.230 6.551 -1.388 1.00 94.56 78 VAL A C 1
ATOM 623 O O . VAL A 1 78 ? -3.160 6.822 -0.843 1.00 94.56 78 VAL A O 1
ATOM 626 N N . PRO A 1 79 ? -4.245 5.963 -2.594 1.00 90.25 79 PRO A N 1
ATOM 627 C CA . PRO A 1 79 ? -3.032 5.834 -3.386 1.00 90.25 79 PRO A CA 1
ATOM 628 C C . PRO A 1 79 ? -2.648 7.204 -3.958 1.00 90.25 79 PRO A C 1
ATOM 630 O O . PRO A 1 79 ? -3.424 7.814 -4.695 1.00 90.25 79 PRO A O 1
ATOM 633 N N . SER A 1 80 ? -1.444 7.682 -3.651 1.00 89.12 80 SER A N 1
ATOM 634 C CA . SER A 1 80 ? -0.882 8.902 -4.227 1.00 89.12 80 SER A CA 1
ATOM 635 C C . SER A 1 80 ? 0.316 8.585 -5.118 1.00 89.12 80 SER A C 1
ATOM 637 O O . SER A 1 80 ? 1.124 7.700 -4.845 1.00 89.12 80 SER A O 1
ATOM 639 N N . CYS A 1 81 ? 0.405 9.287 -6.245 1.00 85.06 81 CYS A N 1
ATOM 640 C CA . CYS A 1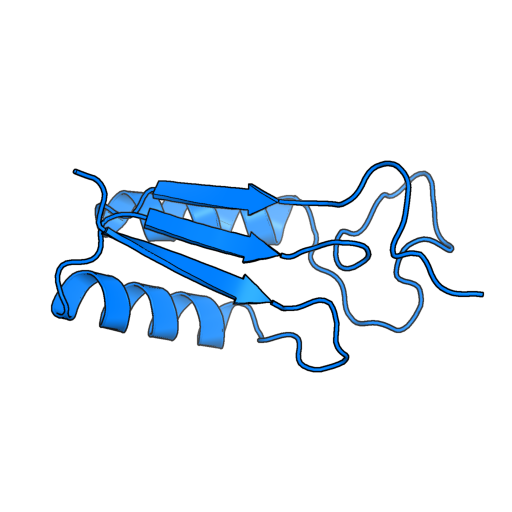 81 ? 1.505 9.171 -7.195 1.00 85.06 81 CYS A CA 1
ATOM 641 C C . CYS A 1 81 ? 1.928 10.560 -7.674 1.00 85.06 81 CYS A C 1
ATOM 643 O O . CYS A 1 81 ? 1.185 11.538 -7.548 1.00 85.06 81 CYS A O 1
ATOM 645 N N . GLN A 1 82 ? 3.134 10.646 -8.227 1.00 81.69 82 GLN A N 1
ATOM 646 C CA . GLN A 1 82 ? 3.653 11.869 -8.825 1.00 81.69 82 GLN A CA 1
ATOM 647 C C . GLN A 1 82 ? 3.390 11.855 -10.326 1.00 81.69 82 GLN A C 1
ATOM 649 O O . GLN A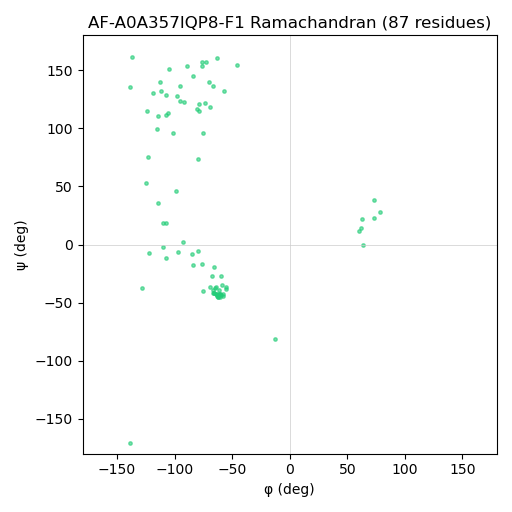 1 82 ? 3.610 10.853 -10.987 1.00 81.69 82 GLN A O 1
ATOM 654 N N . MET A 1 83 ? 2.940 12.982 -10.878 1.00 79.25 83 MET A N 1
ATOM 655 C CA . MET A 1 83 ? 2.664 13.111 -12.318 1.00 79.25 83 MET A CA 1
ATOM 656 C C . MET A 1 83 ? 3.702 13.965 -13.061 1.00 79.25 83 MET A C 1
ATOM 658 O O . MET A 1 83 ? 3.694 14.008 -14.286 1.00 79.25 83 MET A O 1
ATOM 662 N N . LEU A 1 84 ? 4.570 14.685 -12.337 1.00 81.00 84 LEU A N 1
ATOM 663 C CA . LEU A 1 84 ? 5.459 15.706 -12.917 1.00 81.00 84 LEU A CA 1
ATOM 664 C C . LEU A 1 84 ? 6.940 15.554 -12.539 1.00 81.00 84 LEU A C 1
ATOM 666 O O . LEU A 1 84 ? 7.804 15.854 -13.357 1.00 81.00 84 LEU A O 1
ATOM 670 N N . GLY A 1 85 ? 7.252 15.147 -11.306 1.00 71.38 85 GLY A N 1
ATOM 671 C CA . GLY A 1 85 ? 8.618 15.122 -10.767 1.00 71.38 85 GLY A CA 1
ATOM 672 C C . GLY A 1 85 ? 8.902 13.860 -9.955 1.00 71.38 85 GLY A C 1
ATOM 673 O O . GLY A 1 85 ? 8.097 12.941 -9.956 1.00 71.38 85 GLY A O 1
ATOM 674 N N . HIS A 1 86 ? 10.045 13.813 -9.264 1.00 63.97 86 HIS A N 1
ATOM 675 C CA . HIS A 1 86 ? 10.504 12.666 -8.452 1.00 63.97 86 HIS A CA 1
ATOM 676 C C . HIS A 1 86 ? 10.780 11.351 -9.208 1.00 63.97 86 HIS A C 1
ATOM 678 O O . HIS A 1 86 ? 11.301 10.412 -8.617 1.00 63.97 86 HIS A O 1
ATOM 684 N N . PHE A 1 87 ? 10.587 11.319 -10.526 1.00 61.84 87 PHE A N 1
ATOM 685 C CA . PHE A 1 87 ? 11.129 10.294 -11.421 1.00 61.84 87 PHE A CA 1
ATOM 686 C C . PHE A 1 87 ? 12.599 10.594 -11.727 1.00 61.84 87 PHE A C 1
ATOM 688 O O . PHE A 1 87 ? 12.913 11.134 -12.786 1.00 61.84 87 PHE A O 1
ATOM 695 N N . GLY A 1 88 ? 13.487 10.365 -10.755 1.00 61.81 88 GLY A N 1
ATOM 696 C CA . GLY A 1 88 ? 14.923 10.634 -10.892 1.00 61.81 88 GLY A CA 1
ATOM 697 C C . GLY A 1 88 ? 15.521 10.129 -12.216 1.00 61.81 88 GLY A C 1
ATOM 698 O O . GLY A 1 88 ? 15.000 9.205 -12.835 1.00 61.81 88 GLY A O 1
ATOM 699 N N . ARG A 1 89 ? 16.618 10.764 -12.645 1.00 45.75 89 ARG A N 1
ATOM 700 C CA . ARG A 1 89 ? 17.444 10.262 -13.754 1.00 45.75 89 ARG A CA 1
ATOM 701 C C . ARG A 1 89 ? 18.052 8.904 -13.434 1.00 45.75 89 ARG A C 1
ATOM 703 O O . ARG A 1 89 ? 18.493 8.739 -12.275 1.00 45.75 89 ARG A O 1
#

pLDDT: mean 89.26, std 9.91, range [45.75, 97.88]

Mean predicted aligned error: 4.3 Å

Radius of gyration: 13.33 Å; Cα contacts (8 Å, |Δi|>4): 127; chains: 1; bounding box: 31×25×38 Å

Secondary structure (DSSP, 8-state):
---EEEEE-SSS-PPPHHHHHHHHHHHHHHT--EEEEE-TT-B--TT-TTTTTTTTPBPHHHHHHHHHHHHHTT-EEEEE--SSS----

Nearest PDB structures (foldseek):
  5a6b-assembly2_D  TM=9.757E-01  e=2.395E-08  Streptococcus pneumoniae TIGR4
  2epo-assembly1_A  TM=9.662E-01  e=2.743E-08  Streptococcus gordonii
  5a6b-assembly1_B  TM=9.753E-01  e=5.404E-08  Streptococcus pneumoniae TIGR4
  5a6j-assembly3_D  TM=9.756E-01  e=7.088E-08  Streptococcus pneumoniae TIGR4
  5a6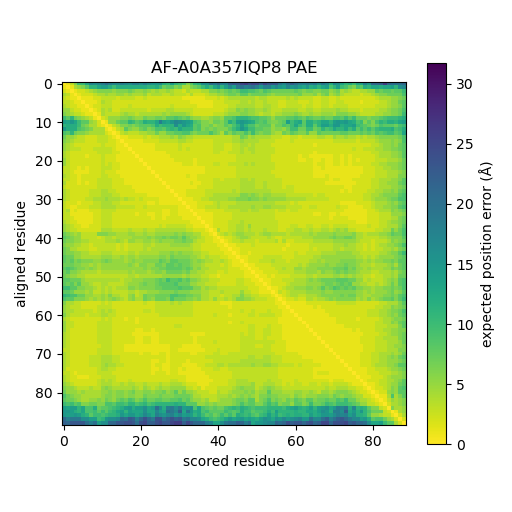j-assembly1_C  TM=9.742E-01  e=7.088E-08  Streptococcus pneumoniae TIGR4